Protein AF-A0A8T0CF65-F1 (afdb_monomer_lite)

Secondary structure (DSSP, 8-state):
-EEEEE-TTT--EEEEE---SSHHHHHHHHHHHHHHHHHHHTSTT-SS-GGG----GGGS--TTPPPPP-S----S-HHHHHHHHHHHHHTTT---EEEE---TTS----EEEE-TTPPPSS--TT-THHHHHHHHTTS-SS---TTTS-------

InterPro domains:
  IPR003776 YcaO-like domain [PF02624] (1-119)
  IPR003776 YcaO-like domain [PS51664] (1-156)

Organism: NCBI:txid43658

Foldseek 3Di:
DKDWDADPPPRFIFMAFADDLDPVRRVVRGVVRSVVCVVLQPDDPRVDNRRVDDDDPVSDDDPPDDDDDHPGHDPVDPVVSVVVVQVVCVVVVKHKDKDFPDDVVDPDTDIDIDIPLDDDQFPPVPRCCQFVVCCVVVVDVHGDDPVGPDPDGDDD

pLDDT: mean 92.94, std 5.72, range [71.81, 98.56]

Radius of gyration: 18.16 Å; chains: 1; bounding box: 42×36×49 Å

Sequence (156 aa):
MAAIGRNKATQGYVFGFGCHLKPEMAAQRALTELCQLIPIRDQNGAPFDFDAITDASFLQPEANAPRASYQLTQSGDLKGDILAIVEQLNNLDMETLALDYSRSPIPLSTAKVFVPGLCHIWPQLGNPRLYETPVKLGWLDKALTEKTINQQGLYI

Structure (mmCIF, N/CA/C/O backbone):
data_AF-A0A8T0CF65-F1
#
_entry.id   AF-A0A8T0CF65-F1
#
loop_
_atom_site.group_PDB
_atom_site.id
_atom_site.type_symbol
_atom_site.label_atom_id
_atom_site.label_alt_id
_atom_site.label_comp_id
_atom_site.label_asym_id
_atom_site.label_entity_id
_atom_site.label_seq_id
_atom_site.pdbx_PDB_ins_code
_atom_site.Cartn_x
_atom_site.Cartn_y
_atom_site.Cartn_z
_atom_site.occupancy
_atom_site.B_iso_or_equiv
_atom_site.auth_seq_id
_atom_site.auth_comp_id
_atom_site.auth_asym_id
_atom_site.auth_atom_id
_atom_site.pdbx_PDB_model_num
ATOM 1 N N . MET A 1 1 ? -2.401 3.703 -4.351 1.00 94.00 1 MET A N 1
ATOM 2 C CA . MET A 1 1 ? -2.030 4.405 -5.596 1.00 94.00 1 MET A CA 1
ATOM 3 C C . MET A 1 1 ? -0.530 4.328 -5.773 1.00 94.00 1 MET A C 1
ATOM 5 O O . MET A 1 1 ? 0.174 4.260 -4.771 1.00 94.00 1 MET A O 1
ATOM 9 N N . ALA A 1 2 ? -0.075 4.323 -7.020 1.00 95.25 2 ALA A N 1
ATOM 10 C CA . ALA A 1 2 ? 1.333 4.361 -7.382 1.00 95.25 2 ALA A CA 1
ATOM 11 C C . ALA A 1 2 ? 1.551 5.478 -8.410 1.00 95.25 2 ALA A C 1
ATOM 13 O O . ALA A 1 2 ? 0.688 5.712 -9.257 1.00 95.25 2 ALA A O 1
ATOM 14 N N . ALA A 1 3 ? 2.682 6.163 -8.316 1.00 96.38 3 ALA A N 1
ATOM 15 C CA . ALA A 1 3 ? 3.193 7.072 -9.327 1.00 96.38 3 ALA A CA 1
ATOM 16 C C . ALA A 1 3 ? 4.431 6.420 -9.939 1.00 96.38 3 ALA A C 1
ATOM 18 O O . ALA A 1 3 ? 5.290 5.955 -9.193 1.00 96.38 3 ALA A O 1
ATOM 19 N N . ILE A 1 4 ? 4.519 6.386 -11.269 1.00 95.31 4 ILE A N 1
ATOM 20 C CA . ILE A 1 4 ? 5.639 5.792 -12.004 1.00 95.31 4 ILE A CA 1
ATOM 21 C C . ILE A 1 4 ? 6.285 6.877 -12.865 1.00 95.31 4 ILE A C 1
ATOM 23 O O . ILE A 1 4 ? 5.606 7.586 -13.608 1.00 95.31 4 ILE A O 1
ATOM 27 N N . GLY A 1 5 ? 7.600 7.010 -12.755 1.00 94.19 5 GLY A N 1
ATOM 28 C CA . GLY A 1 5 ? 8.431 7.921 -13.522 1.00 94.19 5 GLY A CA 1
ATOM 29 C C . GLY A 1 5 ? 9.535 7.150 -14.231 1.00 94.19 5 GLY A C 1
ATOM 30 O O . GLY A 1 5 ? 10.099 6.202 -13.690 1.00 94.19 5 GLY A O 1
ATOM 31 N N . ARG A 1 6 ? 9.854 7.574 -15.453 1.00 93.56 6 ARG A N 1
ATOM 32 C CA . ARG A 1 6 ? 10.950 7.018 -16.246 1.00 93.56 6 ARG A CA 1
ATOM 33 C C . ARG A 1 6 ? 11.809 8.154 -16.774 1.00 93.56 6 ARG A C 1
ATOM 35 O O . ARG A 1 6 ? 11.299 9.086 -17.401 1.00 93.56 6 ARG A O 1
ATOM 42 N N . ASN A 1 7 ? 13.106 8.105 -16.499 1.00 91.69 7 ASN A N 1
ATOM 43 C CA . ASN A 1 7 ? 14.038 9.118 -16.975 1.00 91.69 7 ASN A CA 1
ATOM 44 C C . ASN A 1 7 ? 14.159 9.037 -18.507 1.00 91.69 7 ASN A C 1
ATOM 46 O O . ASN A 1 7 ? 14.386 7.967 -19.062 1.00 91.69 7 ASN A O 1
ATOM 50 N N . LYS A 1 8 ? 14.037 10.169 -19.207 1.00 92.50 8 LYS A N 1
ATOM 51 C CA . LYS A 1 8 ? 14.055 10.196 -20.681 1.00 92.50 8 LYS A CA 1
ATOM 52 C C . LYS A 1 8 ? 15.414 9.835 -21.293 1.00 92.50 8 LYS A C 1
ATOM 54 O O . LYS A 1 8 ? 15.446 9.356 -22.420 1.00 92.50 8 LYS A O 1
ATOM 59 N N . ALA A 1 9 ? 16.514 10.079 -20.582 1.00 91.81 9 ALA A N 1
ATOM 60 C CA . ALA A 1 9 ? 17.867 9.822 -21.066 1.00 91.81 9 ALA A CA 1
ATOM 61 C C . ALA A 1 9 ? 18.374 8.448 -20.615 1.00 91.81 9 ALA A C 1
ATOM 63 O O . ALA A 1 9 ? 18.766 7.640 -21.449 1.00 91.81 9 ALA A O 1
ATOM 64 N N . THR A 1 10 ? 18.327 8.166 -19.310 1.00 90.00 10 THR A N 1
ATOM 65 C CA . THR A 1 10 ? 18.868 6.912 -18.756 1.00 90.00 10 THR A CA 1
ATOM 66 C C . THR A 1 10 ? 17.894 5.744 -18.846 1.00 90.00 10 THR A C 1
ATOM 68 O O . THR A 1 10 ? 18.305 4.607 -18.661 1.00 90.00 10 THR A O 1
ATOM 71 N N . GLN A 1 11 ? 16.607 6.007 -19.107 1.00 91.88 11 GLN A N 1
ATOM 72 C CA . GLN A 1 11 ? 15.518 5.022 -19.073 1.00 91.88 11 GLN A CA 1
ATOM 73 C C . GLN A 1 11 ? 15.265 4.386 -17.697 1.00 91.88 11 GLN A C 1
ATOM 75 O O . GLN A 1 11 ? 14.370 3.550 -17.597 1.00 91.88 11 GLN A O 1
ATOM 80 N N . GLY A 1 12 ? 15.985 4.818 -16.655 1.00 90.88 12 GLY A N 1
ATOM 81 C CA . GLY A 1 12 ? 15.838 4.331 -15.287 1.00 90.88 12 GLY A CA 1
ATOM 82 C C . GLY A 1 12 ? 14.484 4.690 -14.679 1.00 90.88 12 GLY A C 1
ATOM 83 O O . GLY A 1 12 ? 13.909 5.750 -14.970 1.00 90.88 12 GLY A O 1
ATOM 84 N N . TYR A 1 13 ? 13.986 3.790 -13.835 1.00 92.38 13 TYR A N 1
ATOM 85 C CA . TYR A 1 13 ? 12.696 3.914 -13.171 1.00 92.38 13 TYR A CA 1
ATOM 86 C C . TYR A 1 13 ? 12.808 4.619 -11.816 1.00 92.38 13 TYR A C 1
ATOM 88 O O . TYR A 1 13 ? 13.796 4.506 -11.096 1.00 92.38 13 TYR A O 1
ATOM 96 N N . VAL A 1 14 ? 11.752 5.343 -11.461 1.00 92.88 14 VAL A N 1
ATOM 97 C CA . VAL A 1 14 ? 11.504 5.868 -10.117 1.00 92.88 14 VAL A CA 1
ATOM 98 C C . VAL A 1 14 ? 10.009 5.794 -9.860 1.00 92.88 14 VAL A C 1
ATOM 100 O O . VAL A 1 14 ? 9.205 5.981 -10.772 1.00 92.88 14 VAL A O 1
ATOM 103 N N . PHE A 1 15 ? 9.606 5.492 -8.638 1.00 93.12 15 PHE A N 1
ATOM 104 C CA . PHE A 1 15 ? 8.196 5.344 -8.320 1.00 93.12 15 PHE A CA 1
ATOM 105 C C . PHE A 1 15 ? 7.941 5.630 -6.853 1.00 93.12 15 PHE A C 1
ATOM 107 O O . PHE A 1 15 ? 8.845 5.542 -6.032 1.00 93.12 15 PHE A O 1
ATOM 114 N N . GLY A 1 16 ? 6.705 6.002 -6.550 1.00 95.19 16 GLY A N 1
ATOM 115 C CA . GLY A 1 16 ? 6.242 6.286 -5.200 1.00 95.19 16 GLY A CA 1
ATOM 116 C C . GLY A 1 16 ? 4.828 5.766 -4.999 1.00 95.19 16 GLY A C 1
ATOM 117 O O . GLY A 1 16 ? 4.083 5.537 -5.956 1.00 95.19 16 GLY A O 1
ATOM 118 N N . PHE A 1 17 ? 4.448 5.576 -3.748 1.00 96.94 17 PHE A N 1
ATOM 119 C CA . PHE A 1 17 ? 3.219 4.943 -3.317 1.00 96.94 17 PHE A CA 1
ATOM 120 C C . PHE A 1 17 ? 2.429 5.850 -2.371 1.00 96.94 17 PHE A C 1
ATOM 122 O O . PHE A 1 17 ? 2.918 6.722 -1.660 1.00 96.94 17 PHE A O 1
ATOM 129 N N . GLY A 1 18 ? 1.115 5.681 -2.386 1.00 97.38 18 GLY A N 1
ATOM 130 C CA . GLY A 1 18 ? 0.239 6.512 -1.579 1.00 97.38 18 GLY A CA 1
ATOM 131 C C . GLY A 1 18 ? -1.091 5.838 -1.335 1.00 97.38 18 GLY A C 1
ATOM 132 O O . GLY A 1 18 ? -1.719 5.305 -2.251 1.00 97.38 18 GLY A O 1
ATOM 133 N N . CYS A 1 19 ? -1.535 5.871 -0.085 1.00 96.50 19 CYS A N 1
ATOM 134 C CA . CYS A 1 19 ? -2.835 5.369 0.328 1.00 96.50 19 CYS A CA 1
ATOM 135 C C . CYS A 1 19 ? -3.527 6.417 1.202 1.00 96.50 19 CYS A C 1
ATOM 137 O O . CYS A 1 19 ? -2.898 7.024 2.074 1.00 96.50 19 CYS A O 1
ATOM 139 N N . HIS A 1 20 ? -4.800 6.679 0.923 1.00 96.94 20 HIS A N 1
ATOM 140 C CA . HIS A 1 20 ? -5.652 7.599 1.670 1.00 96.94 20 HIS A CA 1
ATOM 141 C C . HIS A 1 20 ? -7.121 7.348 1.291 1.00 96.94 20 HIS A C 1
ATOM 143 O O . HIS A 1 20 ? -7.387 6.932 0.164 1.00 96.94 20 HIS A O 1
ATOM 149 N N . LEU A 1 21 ? -8.068 7.657 2.186 1.00 96.56 21 LEU A N 1
ATOM 150 C CA . LEU A 1 21 ? -9.513 7.571 1.901 1.00 96.56 21 LEU A CA 1
ATOM 151 C C . LEU A 1 21 ? -9.986 8.577 0.833 1.00 96.56 21 LEU A C 1
ATOM 153 O O . LEU A 1 21 ? -11.023 8.386 0.208 1.00 96.56 21 LEU A O 1
ATOM 157 N N . LYS A 1 22 ? -9.224 9.659 0.630 1.00 95.44 22 LYS A N 1
ATOM 158 C CA . LYS A 1 22 ? -9.394 10.609 -0.484 1.00 95.44 22 LYS A CA 1
ATOM 159 C C . LYS A 1 22 ? -8.444 10.248 -1.629 1.00 95.44 22 LYS A C 1
ATOM 161 O O . LYS A 1 22 ? -7.229 10.359 -1.419 1.00 95.44 22 LYS A O 1
ATOM 166 N N . PRO A 1 23 ? -8.951 9.863 -2.812 1.00 94.31 23 PRO A N 1
ATOM 167 C CA . PRO A 1 23 ? -8.126 9.465 -3.951 1.00 94.31 23 PRO A CA 1
ATOM 168 C C . PRO A 1 23 ? -7.090 10.520 -4.358 1.00 94.31 23 PRO A C 1
ATOM 170 O O . PRO A 1 23 ? -5.939 10.186 -4.618 1.00 94.31 23 PRO A O 1
ATOM 173 N N . GLU A 1 24 ? -7.456 11.799 -4.338 1.00 95.44 24 GLU A N 1
ATOM 174 C CA . GLU A 1 24 ? -6.582 12.915 -4.709 1.00 95.44 24 GLU A CA 1
ATOM 175 C C . GLU A 1 24 ? -5.384 13.020 -3.760 1.00 95.44 24 GLU A C 1
ATOM 177 O O . GLU A 1 24 ? -4.248 13.197 -4.197 1.00 95.44 24 GLU A O 1
ATOM 182 N N . MET A 1 25 ? -5.613 12.828 -2.456 1.00 96.88 25 MET A N 1
ATOM 183 C CA . MET A 1 25 ? -4.535 12.817 -1.465 1.00 96.88 25 MET A CA 1
ATOM 184 C C . MET A 1 25 ? -3.659 11.570 -1.605 1.00 96.88 25 MET A C 1
ATOM 186 O O . MET A 1 25 ? -2.444 11.660 -1.452 1.00 96.88 25 MET A O 1
ATOM 190 N N . ALA A 1 26 ? -4.240 10.409 -1.925 1.00 97.12 26 ALA A N 1
ATOM 191 C CA . ALA A 1 26 ? -3.464 9.201 -2.202 1.00 97.12 26 ALA A CA 1
ATOM 192 C C . ALA A 1 26 ? -2.543 9.393 -3.423 1.00 97.12 26 ALA A C 1
ATOM 194 O O . ALA A 1 26 ? -1.375 9.011 -3.364 1.00 97.12 26 ALA A O 1
ATOM 195 N N . ALA A 1 27 ? -3.038 10.034 -4.488 1.00 96.94 27 ALA A N 1
ATOM 196 C CA . ALA A 1 27 ? -2.259 10.364 -5.682 1.00 96.94 27 ALA A CA 1
ATOM 197 C C . ALA A 1 27 ? -1.150 11.372 -5.367 1.00 96.94 27 ALA A C 1
ATOM 199 O O . ALA A 1 27 ? 0.005 11.156 -5.731 1.00 96.94 27 ALA A O 1
ATOM 200 N N . GLN A 1 28 ? -1.484 12.443 -4.641 1.00 98.44 28 GLN A N 1
ATOM 201 C CA . GLN A 1 28 ? -0.518 13.456 -4.226 1.00 98.44 28 GLN A CA 1
ATOM 202 C C . GLN A 1 28 ? 0.606 12.841 -3.386 1.00 98.44 28 GLN A C 1
ATOM 204 O O . GLN A 1 28 ? 1.770 13.153 -3.624 1.00 98.44 28 GLN A O 1
ATOM 209 N N . ARG A 1 29 ? 0.294 11.940 -2.443 1.00 98.44 29 ARG A N 1
ATOM 210 C CA . ARG A 1 29 ? 1.307 11.237 -1.637 1.00 98.44 29 ARG A CA 1
ATOM 211 C C . ARG A 1 29 ? 2.235 10.389 -2.505 1.00 98.44 29 ARG A C 1
ATOM 213 O O . ARG A 1 29 ? 3.443 10.528 -2.369 1.00 98.44 29 ARG A O 1
ATOM 220 N N . ALA A 1 30 ? 1.680 9.608 -3.433 1.00 98.19 30 ALA A N 1
ATOM 221 C CA . ALA A 1 30 ? 2.467 8.781 -4.348 1.00 98.19 30 ALA A CA 1
ATOM 222 C C . ALA A 1 30 ? 3.413 9.619 -5.224 1.00 98.19 30 ALA A C 1
ATOM 224 O O . ALA A 1 30 ? 4.589 9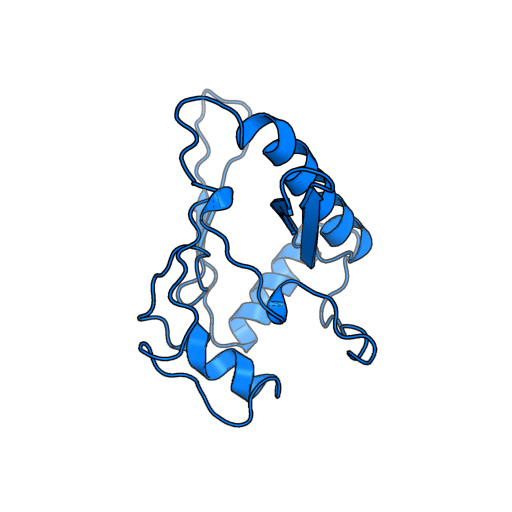.293 -5.360 1.00 98.19 30 ALA A O 1
ATOM 225 N N . LEU A 1 31 ? 2.921 10.735 -5.776 1.00 98.19 31 LEU A N 1
ATOM 226 C CA . LEU A 1 31 ? 3.749 11.666 -6.544 1.00 98.19 31 LEU A CA 1
ATOM 227 C C . LEU A 1 31 ? 4.823 12.331 -5.674 1.00 98.19 31 LEU A C 1
ATOM 229 O O . LEU A 1 31 ? 5.956 12.500 -6.115 1.00 98.19 31 LEU A O 1
ATOM 233 N N . THR A 1 32 ? 4.478 12.702 -4.441 1.00 97.94 32 THR A N 1
ATOM 234 C CA . THR A 1 32 ? 5.428 13.322 -3.508 1.00 97.94 32 THR A CA 1
ATOM 235 C C . THR A 1 32 ? 6.561 12.360 -3.161 1.00 97.94 32 THR A C 1
ATOM 237 O O . THR A 1 32 ? 7.720 12.762 -3.224 1.00 97.94 32 THR A O 1
ATOM 240 N N . GLU A 1 33 ? 6.246 11.098 -2.858 1.00 96.56 33 GLU A N 1
ATOM 241 C CA . GLU A 1 33 ? 7.250 10.066 -2.580 1.00 96.56 33 GLU A CA 1
ATOM 242 C C . GLU A 1 33 ? 8.152 9.821 -3.797 1.00 96.56 33 GLU A C 1
ATOM 244 O O . GLU A 1 33 ? 9.373 9.835 -3.662 1.00 96.56 33 GLU A O 1
ATOM 249 N N . LEU A 1 34 ? 7.581 9.720 -5.005 1.00 95.50 34 LEU A N 1
ATOM 250 C CA . LEU A 1 34 ? 8.364 9.619 -6.241 1.00 95.50 34 LEU A CA 1
ATOM 251 C C . LEU A 1 34 ? 9.367 10.775 -6.348 1.00 95.50 34 LEU A C 1
ATOM 253 O O . LEU A 1 34 ? 10.555 10.543 -6.562 1.00 95.50 34 LEU A O 1
ATOM 257 N N . CYS A 1 35 ? 8.910 12.018 -6.170 1.00 95.06 35 CYS A N 1
ATOM 258 C CA . CYS A 1 35 ? 9.770 13.200 -6.237 1.00 95.06 35 CYS A CA 1
ATOM 259 C C . CYS A 1 35 ? 10.867 13.203 -5.162 1.00 95.06 35 CYS A C 1
ATOM 261 O O . CYS A 1 35 ? 11.976 13.659 -5.436 1.00 95.06 35 CYS A O 1
ATOM 263 N N . GLN A 1 36 ? 10.582 12.692 -3.960 1.00 92.81 36 GLN A N 1
ATOM 264 C CA . GLN A 1 36 ? 11.569 12.548 -2.883 1.00 92.81 36 GLN A CA 1
ATOM 265 C C . GLN A 1 36 ? 12.638 11.499 -3.210 1.00 92.81 36 GLN A C 1
ATOM 267 O O . GLN A 1 36 ? 13.787 11.663 -2.806 1.00 92.81 36 GLN A O 1
ATOM 272 N N . LEU A 1 37 ? 12.290 10.463 -3.978 1.00 91.62 37 LEU A N 1
ATOM 273 C CA . LEU A 1 37 ? 13.214 9.400 -4.375 1.00 91.62 37 LEU A CA 1
ATOM 274 C C . LEU A 1 37 ? 14.103 9.771 -5.571 1.00 91.62 37 LEU A C 1
ATOM 276 O O . LEU A 1 37 ? 15.191 9.213 -5.700 1.00 91.62 37 LEU A O 1
ATOM 280 N N . ILE A 1 38 ? 13.711 10.750 -6.401 1.00 90.06 38 ILE A N 1
ATOM 281 C CA . ILE A 1 38 ? 14.540 11.250 -7.519 1.00 90.06 38 ILE A CA 1
ATOM 282 C C . ILE A 1 38 ? 15.965 11.629 -7.077 1.00 90.06 38 ILE A C 1
ATOM 284 O O . ILE A 1 38 ? 16.902 11.170 -7.716 1.00 90.06 38 ILE A O 1
ATOM 288 N N . PRO A 1 39 ? 16.189 12.445 -6.031 1.00 87.38 39 PRO A N 1
ATOM 289 C CA . PRO A 1 39 ? 17.546 12.755 -5.588 1.00 87.38 39 PRO A CA 1
ATOM 290 C C . PRO A 1 39 ? 18.198 11.635 -4.768 1.00 87.38 39 PRO A C 1
ATOM 292 O O . PRO A 1 39 ? 19.404 11.696 -4.563 1.00 87.38 39 PRO A O 1
ATOM 295 N N . ILE A 1 40 ? 17.440 10.659 -4.250 1.00 84.69 40 ILE A N 1
ATOM 296 C CA . ILE A 1 40 ? 17.965 9.561 -3.415 1.00 84.69 40 ILE A CA 1
ATOM 297 C C . ILE A 1 40 ? 18.544 8.442 -4.282 1.00 84.69 40 ILE A C 1
ATOM 299 O O . ILE A 1 40 ? 19.576 7.882 -3.923 1.00 84.69 40 ILE A O 1
ATOM 303 N N . ARG A 1 41 ? 17.929 8.144 -5.436 1.00 82.69 41 ARG A N 1
ATOM 304 C CA . ARG A 1 41 ? 18.368 7.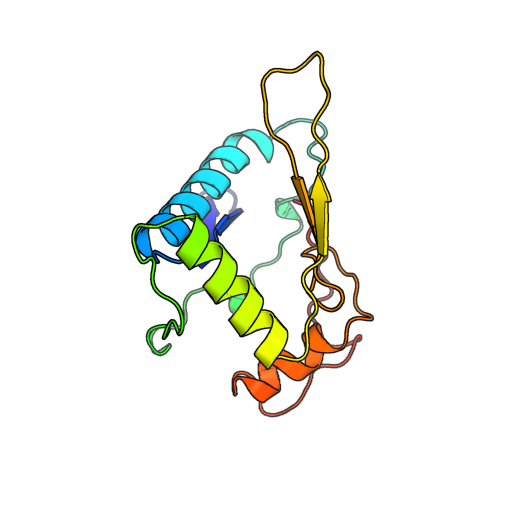046 -6.319 1.00 82.69 41 ARG A CA 1
ATOM 305 C C . ARG A 1 41 ? 19.823 7.173 -6.777 1.00 82.69 41 ARG A C 1
ATOM 307 O O . ARG A 1 41 ? 20.490 6.163 -6.936 1.00 82.69 41 ARG A O 1
ATOM 314 N N . ASP A 1 42 ? 20.307 8.402 -6.963 1.00 78.75 42 ASP A N 1
ATOM 315 C CA . ASP A 1 42 ? 21.656 8.682 -7.470 1.00 78.75 42 ASP A CA 1
ATOM 316 C C . ASP A 1 42 ? 22.679 8.919 -6.329 1.00 78.75 42 ASP A C 1
ATOM 318 O O . ASP A 1 42 ? 23.819 9.310 -6.582 1.00 78.75 42 ASP A O 1
ATOM 322 N N . GLN A 1 43 ? 22.296 8.714 -5.059 1.00 79.19 43 GLN A N 1
ATOM 323 C CA . GLN A 1 43 ? 23.206 8.859 -3.916 1.00 79.19 43 GLN A CA 1
ATOM 324 C C . GLN A 1 43 ? 24.056 7.604 -3.702 1.00 79.19 43 GLN A C 1
ATOM 326 O O . GLN A 1 43 ? 23.564 6.476 -3.706 1.00 79.19 43 GLN A O 1
ATOM 331 N N . ASN A 1 44 ? 25.346 7.808 -3.424 1.00 72.94 44 ASN A N 1
ATOM 332 C CA . ASN A 1 44 ? 26.247 6.728 -3.030 1.00 72.94 44 ASN A CA 1
ATOM 333 C C . ASN A 1 44 ? 25.729 6.038 -1.759 1.00 72.94 44 ASN A C 1
ATOM 335 O O . ASN A 1 44 ? 25.606 6.675 -0.713 1.00 72.94 44 ASN A O 1
ATOM 339 N N . GLY A 1 45 ? 25.473 4.732 -1.848 1.00 71.81 45 GLY A N 1
ATOM 340 C CA . GLY A 1 45 ? 24.943 3.940 -0.736 1.00 71.81 45 GLY A CA 1
ATOM 341 C C . GLY A 1 45 ? 23.418 3.929 -0.635 1.00 71.81 45 GLY A C 1
ATOM 342 O O . GLY A 1 45 ? 22.902 3.594 0.431 1.00 71.81 45 GLY A O 1
ATOM 343 N N . ALA A 1 46 ? 22.698 4.280 -1.709 1.00 74.12 46 ALA A N 1
ATOM 344 C CA . ALA A 1 46 ? 21.257 4.067 -1.781 1.00 74.12 46 ALA A CA 1
ATOM 345 C C . ALA A 1 46 ? 20.915 2.609 -1.391 1.00 74.12 46 ALA A C 1
ATOM 347 O O . ALA A 1 46 ? 21.541 1.675 -1.900 1.00 74.12 46 ALA A O 1
ATOM 348 N N . PRO A 1 47 ? 19.942 2.391 -0.486 1.00 72.00 47 PRO A N 1
ATOM 349 C CA . PRO A 1 47 ? 19.608 1.055 0.013 1.00 72.00 47 PRO A CA 1
ATOM 350 C C . PRO A 1 47 ? 18.963 0.160 -1.055 1.00 72.00 47 PRO A C 1
ATOM 352 O O . PRO A 1 47 ? 18.889 -1.055 -0.878 1.00 72.00 47 PRO A O 1
ATOM 355 N N . PHE A 1 48 ? 18.50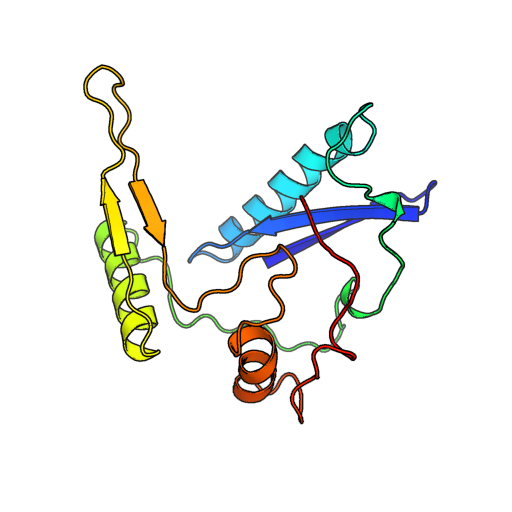8 0.757 -2.159 1.00 82.50 48 PHE A N 1
ATOM 356 C CA . PHE A 1 48 ? 17.820 0.093 -3.251 1.00 82.50 48 PHE A CA 1
ATOM 357 C C . PHE A 1 48 ? 18.420 0.502 -4.600 1.00 82.50 48 PHE A C 1
ATOM 359 O O . PHE A 1 48 ? 18.574 1.692 -4.879 1.00 82.50 48 PHE A O 1
ATOM 366 N N . ASP A 1 49 ? 18.725 -0.490 -5.438 1.00 86.44 49 ASP A N 1
ATOM 367 C CA . ASP A 1 49 ? 19.171 -0.282 -6.814 1.00 86.44 49 ASP A CA 1
ATOM 368 C C . ASP A 1 49 ? 17.956 -0.103 -7.735 1.00 86.44 49 ASP A C 1
ATOM 370 O O . ASP A 1 49 ? 17.304 -1.065 -8.146 1.00 86.44 49 ASP A O 1
ATOM 374 N N . PHE A 1 50 ? 17.643 1.153 -8.047 1.00 86.50 50 PHE A N 1
ATOM 375 C CA . PHE A 1 50 ? 16.546 1.505 -8.948 1.00 86.50 50 PHE A CA 1
ATOM 376 C C . PHE A 1 50 ? 16.790 1.055 -10.392 1.00 86.50 50 PHE A C 1
ATOM 378 O O . PHE A 1 50 ? 15.824 0.814 -11.117 1.00 86.50 50 PHE A O 1
ATOM 385 N N . ASP A 1 51 ? 18.048 0.924 -10.811 1.00 88.31 51 ASP A N 1
ATOM 386 C CA . ASP A 1 51 ? 18.399 0.560 -12.182 1.00 88.31 51 ASP A CA 1
ATOM 387 C C . ASP A 1 51 ? 18.340 -0.967 -12.399 1.00 88.31 51 ASP A C 1
ATOM 389 O O . ASP A 1 51 ? 18.288 -1.427 -13.541 1.00 88.31 51 ASP A O 1
ATOM 393 N N . ALA A 1 52 ? 18.225 -1.758 -11.322 1.00 88.75 52 ALA A N 1
ATOM 394 C CA . ALA A 1 52 ? 17.884 -3.181 -11.390 1.00 88.75 52 ALA A CA 1
ATOM 395 C C . ALA A 1 52 ? 16.428 -3.437 -11.828 1.00 88.75 52 ALA A C 1
ATOM 397 O O . ALA A 1 52 ? 16.091 -4.548 -12.245 1.00 88.75 52 ALA A O 1
ATOM 398 N N . ILE A 1 53 ? 15.548 -2.429 -11.748 1.00 90.19 53 ILE A N 1
ATOM 399 C CA . ILE A 1 53 ? 14.164 -2.554 -12.210 1.00 90.19 53 ILE A CA 1
ATOM 400 C C . ILE A 1 53 ? 14.136 -2.632 -13.733 1.00 90.19 53 ILE A C 1
ATOM 402 O O . ILE A 1 53 ? 14.440 -1.675 -14.447 1.00 90.19 53 ILE A O 1
ATOM 406 N N . THR A 1 54 ? 13.701 -3.785 -14.228 1.00 89.12 54 THR A N 1
ATOM 407 C CA . THR A 1 54 ? 13.512 -4.019 -15.656 1.00 89.12 54 THR A CA 1
ATOM 408 C C . THR A 1 54 ? 12.134 -3.564 -16.115 1.00 89.12 54 THR A C 1
ATOM 410 O O . THR A 1 54 ? 11.159 -3.571 -15.361 1.00 89.12 54 THR A O 1
ATOM 413 N N . ASP A 1 55 ? 12.064 -3.140 -17.375 1.00 90.12 55 ASP A N 1
ATOM 414 C CA . ASP A 1 55 ? 10.809 -2.723 -17.986 1.00 90.12 55 ASP A CA 1
ATOM 415 C C . ASP A 1 55 ? 9.825 -3.898 -18.058 1.00 90.12 55 ASP A C 1
ATOM 417 O O . ASP A 1 55 ? 10.177 -4.996 -18.495 1.00 90.12 55 ASP A O 1
ATOM 421 N N . ALA A 1 56 ? 8.587 -3.662 -17.635 1.00 91.12 56 ALA A N 1
ATOM 422 C CA . ALA A 1 56 ? 7.538 -4.666 -17.585 1.00 91.12 56 ALA A CA 1
ATOM 423 C C . ALA A 1 56 ? 6.168 -4.013 -17.777 1.00 91.12 56 ALA A C 1
ATOM 425 O O . ALA A 1 56 ? 5.951 -2.858 -17.407 1.00 91.12 56 ALA A O 1
ATOM 426 N N . SER A 1 57 ? 5.212 -4.774 -18.314 1.00 91.88 57 SER A N 1
ATOM 427 C CA . SER A 1 57 ? 3.874 -4.262 -18.637 1.00 91.88 57 SER A CA 1
ATOM 428 C C . SER A 1 57 ? 3.140 -3.677 -17.428 1.00 91.88 57 SER A C 1
ATOM 430 O O . SER A 1 57 ? 2.431 -2.688 -17.579 1.00 91.88 57 SER A O 1
ATOM 432 N N . PHE A 1 58 ? 3.356 -4.220 -16.224 1.00 91.12 58 PHE A N 1
ATOM 433 C CA . PHE A 1 58 ? 2.727 -3.736 -14.989 1.00 91.12 58 PHE A CA 1
ATOM 434 C C . PHE A 1 58 ? 3.201 -2.341 -14.537 1.00 91.12 58 PHE A C 1
ATOM 436 O O . PHE A 1 58 ? 2.593 -1.759 -13.640 1.00 91.12 58 PHE A O 1
ATOM 443 N N . LEU A 1 59 ? 4.279 -1.800 -15.118 1.00 93.06 59 LEU A N 1
ATOM 444 C CA . LEU A 1 59 ? 4.755 -0.435 -14.851 1.00 93.06 59 LEU A CA 1
ATOM 445 C C . LEU A 1 59 ? 4.029 0.617 -15.700 1.00 93.06 59 LEU A C 1
ATOM 447 O O . LEU A 1 59 ? 4.187 1.813 -15.458 1.00 93.06 59 LEU A O 1
ATOM 451 N N . GLN A 1 60 ? 3.254 0.186 -16.696 1.00 91.00 60 GLN A N 1
ATOM 452 C CA . GLN A 1 60 ? 2.518 1.062 -17.598 1.00 91.00 60 GLN A CA 1
ATOM 453 C C . GLN A 1 60 ? 1.017 1.003 -17.293 1.00 91.00 60 GLN A C 1
ATOM 455 O O . GLN A 1 60 ? 0.495 -0.060 -16.950 1.00 91.00 60 GLN A O 1
ATOM 460 N N . PRO A 1 61 ? 0.294 2.128 -17.416 1.00 88.88 61 PRO A N 1
ATOM 461 C CA . PRO A 1 61 ? -1.152 2.118 -17.271 1.00 88.88 61 PRO A CA 1
ATOM 462 C C . PRO A 1 61 ? -1.799 1.350 -18.428 1.00 88.88 61 PRO A C 1
ATOM 464 O O . PRO A 1 61 ? -1.447 1.534 -19.593 1.00 88.88 61 PRO A O 1
ATOM 467 N N . GLU A 1 62 ? -2.801 0.535 -18.117 1.00 89.38 62 GLU A N 1
ATOM 468 C CA . GLU A 1 62 ? -3.642 -0.089 -19.133 1.00 89.38 62 GLU A CA 1
ATOM 469 C C . GLU A 1 62 ? -4.736 0.894 -19.580 1.00 89.38 62 GLU A C 1
ATOM 471 O O . GLU A 1 62 ? -5.536 1.367 -18.773 1.00 89.38 62 GLU A O 1
ATOM 476 N N . ALA A 1 63 ? -4.772 1.215 -20.879 1.00 85.94 63 ALA A N 1
ATOM 477 C CA . ALA A 1 63 ? -5.616 2.284 -21.428 1.00 85.94 63 ALA A CA 1
ATOM 478 C C . ALA A 1 63 ? -7.124 2.079 -21.193 1.00 85.94 63 ALA A C 1
ATOM 480 O O . ALA A 1 63 ? -7.865 3.052 -21.080 1.00 85.94 63 ALA A O 1
ATOM 481 N N . ASN A 1 64 ? -7.561 0.821 -21.103 1.00 86.31 64 ASN A N 1
ATOM 482 C CA . ASN A 1 64 ? -8.963 0.445 -20.921 1.00 86.31 64 ASN A CA 1
ATOM 483 C C . ASN A 1 64 ? -9.258 -0.076 -19.506 1.00 86.31 64 ASN A C 1
ATOM 485 O O . ASN A 1 64 ? -10.305 -0.688 -19.291 1.00 86.31 64 ASN A O 1
ATOM 489 N N . ALA A 1 65 ? -8.354 0.144 -18.542 1.00 85.06 65 ALA A N 1
ATOM 490 C CA . ALA A 1 65 ? -8.592 -0.275 -17.169 1.00 85.06 65 ALA A CA 1
ATOM 491 C C . ALA A 1 65 ? -9.833 0.434 -16.594 1.00 85.06 65 ALA A C 1
ATOM 493 O O . ALA A 1 65 ? -9.996 1.649 -16.770 1.00 85.06 65 ALA A O 1
ATOM 494 N N . PRO A 1 66 ? -10.713 -0.289 -15.879 1.00 84.81 66 PRO A N 1
ATOM 495 C CA . PRO A 1 66 ? -11.860 0.327 -15.235 1.00 84.81 66 PRO A CA 1
ATOM 496 C C . PRO A 1 66 ? -11.398 1.330 -14.176 1.00 84.81 66 PRO A C 1
ATOM 498 O O . PRO A 1 66 ? -10.382 1.145 -13.499 1.00 84.81 66 PRO A O 1
ATOM 501 N N . ARG A 1 67 ? -12.179 2.398 -13.988 1.00 83.31 67 ARG A N 1
ATOM 502 C CA . ARG A 1 67 ? -11.928 3.341 -12.896 1.00 83.31 67 ARG A CA 1
ATOM 503 C C . ARG A 1 67 ? -12.037 2.605 -11.561 1.00 83.31 67 ARG A C 1
ATOM 505 O O . ARG A 1 67 ? -12.987 1.857 -11.337 1.00 83.31 67 ARG A O 1
ATOM 512 N N . ALA A 1 68 ? -11.084 2.855 -10.666 1.00 83.50 68 ALA A N 1
ATOM 513 C CA . ALA A 1 68 ? -11.111 2.283 -9.328 1.00 83.50 68 ALA A CA 1
ATOM 514 C C . ALA A 1 68 ? -12.392 2.690 -8.579 1.00 83.50 68 ALA A C 1
ATOM 516 O O . ALA A 1 68 ? -12.786 3.860 -8.589 1.00 83.50 68 ALA A O 1
ATOM 517 N N . SER A 1 69 ? -13.011 1.712 -7.920 1.00 85.88 69 SER A N 1
ATOM 518 C CA . SER A 1 69 ? -14.111 1.916 -6.979 1.00 85.88 69 SER A CA 1
ATOM 519 C C . SER A 1 69 ? -13.566 1.858 -5.554 1.00 85.88 69 SER A C 1
ATOM 521 O O . SER A 1 69 ? -12.731 1.006 -5.243 1.00 85.88 69 SER A O 1
ATOM 523 N N . TYR A 1 70 ? -14.024 2.764 -4.694 1.00 89.12 70 TYR A N 1
ATOM 524 C CA . TYR A 1 70 ? -13.571 2.876 -3.310 1.00 89.12 70 TYR A CA 1
ATOM 525 C C . TYR A 1 70 ? -14.753 2.634 -2.373 1.00 89.12 70 TYR A C 1
ATOM 527 O O . TYR A 1 70 ? -15.773 3.306 -2.483 1.00 89.12 70 TYR A O 1
ATOM 535 N N . GLN A 1 71 ? -14.616 1.670 -1.460 1.00 87.94 71 GLN A N 1
ATOM 536 C CA . GLN A 1 71 ? -15.679 1.325 -0.506 1.00 87.94 71 GLN A CA 1
ATOM 537 C C . GLN A 1 71 ? -15.789 2.323 0.649 1.00 87.94 71 GLN A C 1
ATOM 539 O O . GLN A 1 71 ? -16.873 2.528 1.184 1.00 87.94 71 GLN A O 1
ATOM 544 N N . LEU A 1 72 ? -14.670 2.943 1.025 1.00 93.94 72 LEU A N 1
ATOM 545 C CA . LEU A 1 72 ? -14.595 3.914 2.110 1.00 93.94 72 LEU A CA 1
ATOM 546 C C . LEU A 1 72 ? -14.289 5.302 1.550 1.00 93.94 72 LEU A C 1
ATOM 548 O O . LEU A 1 72 ? -13.439 5.456 0.671 1.00 93.94 72 LEU A O 1
ATOM 552 N N . THR A 1 73 ? -14.943 6.311 2.114 1.00 94.38 73 THR A N 1
ATOM 553 C CA . THR A 1 73 ? -14.723 7.726 1.806 1.00 94.38 73 THR A CA 1
ATOM 554 C C . THR A 1 73 ? -14.453 8.492 3.088 1.00 94.38 73 THR A C 1
ATOM 556 O O . THR A 1 73 ? -15.078 8.219 4.108 1.00 94.38 73 THR A O 1
ATOM 559 N N . GLN A 1 74 ? -13.555 9.475 3.032 1.00 95.50 74 GLN A N 1
ATOM 560 C CA . GLN A 1 74 ? -13.279 10.334 4.183 1.00 95.50 74 GLN A CA 1
ATOM 561 C C . GLN A 1 74 ? -14.544 11.088 4.619 1.00 95.50 74 GLN A C 1
ATOM 563 O O . GLN A 1 74 ? -15.152 11.795 3.815 1.00 95.50 74 GLN A O 1
ATOM 568 N N . SER A 1 75 ? -14.871 10.984 5.904 1.00 94.88 75 SER A N 1
ATOM 569 C CA . SER A 1 75 ? -16.019 11.631 6.547 1.00 94.88 75 SER A CA 1
ATOM 570 C C . SER A 1 75 ? -15.727 13.054 7.037 1.00 94.88 75 SER A C 1
ATOM 572 O O . SER A 1 75 ? -16.645 13.849 7.215 1.00 94.88 75 SER A O 1
ATOM 574 N N . GLY A 1 76 ? -14.449 13.389 7.248 1.00 95.00 76 GLY A N 1
ATOM 575 C CA . GLY A 1 76 ? -14.026 14.633 7.901 1.00 95.00 76 GLY A CA 1
ATOM 576 C C . GLY A 1 76 ? -13.867 14.508 9.420 1.00 95.00 76 GLY A C 1
ATOM 577 O O . GLY A 1 76 ? -13.317 15.419 10.035 1.00 95.00 76 GLY A O 1
ATOM 578 N N . ASP A 1 77 ? -14.261 13.375 10.009 1.00 97.50 77 ASP A N 1
ATOM 579 C CA . ASP A 1 77 ? -13.896 12.981 11.369 1.00 97.50 77 ASP A CA 1
ATOM 580 C C . ASP A 1 77 ? -12.806 11.904 11.320 1.00 97.50 77 ASP A C 1
ATOM 582 O O . ASP A 1 77 ? -13.033 10.780 10.873 1.00 97.50 77 ASP A O 1
ATOM 586 N N . LEU A 1 78 ? -11.612 12.238 11.814 1.00 96.50 78 LEU A N 1
ATOM 587 C CA . LEU A 1 78 ? -10.481 11.312 11.825 1.00 96.50 78 LEU A CA 1
ATOM 588 C C . LEU A 1 78 ? -10.781 10.050 12.644 1.00 96.50 78 LEU A C 1
ATOM 590 O O . LEU A 1 78 ? -10.352 8.961 12.265 1.00 96.50 78 LEU A O 1
ATOM 594 N N . LYS A 1 79 ? -11.510 10.176 13.760 1.00 97.75 79 LYS A N 1
ATOM 595 C CA . LYS A 1 79 ? -11.852 9.018 14.592 1.00 97.75 79 LYS A CA 1
ATOM 596 C C . LYS A 1 79 ? -12.818 8.099 13.846 1.00 97.75 79 LYS A C 1
ATOM 598 O O . LYS A 1 79 ? -12.571 6.896 13.794 1.00 97.75 79 LYS A O 1
ATOM 603 N N . GLY A 1 80 ? -13.876 8.659 13.261 1.00 98.25 80 GLY A N 1
ATOM 604 C CA . GLY A 1 80 ? -14.819 7.933 12.413 1.00 98.25 80 GLY A CA 1
ATOM 605 C C . GLY A 1 80 ? -14.134 7.226 11.242 1.00 98.25 80 GLY A C 1
ATOM 606 O O . GLY A 1 80 ? -14.358 6.037 11.038 1.00 98.25 80 GLY A O 1
ATOM 607 N N . ASP A 1 81 ? -13.230 7.913 10.540 1.00 98.12 81 ASP A N 1
ATOM 608 C CA . ASP A 1 81 ? -12.454 7.348 9.429 1.00 98.12 81 ASP A CA 1
ATOM 609 C C . ASP A 1 81 ? -11.601 6.142 9.869 1.00 98.12 81 ASP A C 1
ATOM 611 O O . ASP A 1 81 ? -11.569 5.118 9.184 1.00 98.12 81 ASP A O 1
ATOM 615 N N . ILE A 1 82 ? -10.927 6.233 11.023 1.00 97.88 82 ILE A N 1
ATOM 616 C CA . ILE A 1 82 ? -10.137 5.122 11.580 1.00 97.88 82 ILE A CA 1
ATOM 617 C C . ILE A 1 82 ? -11.043 3.942 11.938 1.00 97.88 82 ILE A C 1
ATOM 619 O O . ILE A 1 82 ? -10.732 2.808 11.579 1.00 97.88 82 ILE A O 1
ATOM 623 N N . LEU A 1 83 ? -12.161 4.193 12.624 1.00 98.12 83 LEU A N 1
ATOM 624 C CA . LEU A 1 83 ? -13.092 3.138 13.027 1.00 98.12 83 LEU A CA 1
ATOM 625 C C . LEU A 1 83 ? -13.714 2.434 11.816 1.00 98.12 83 LEU A C 1
ATOM 627 O O . LEU A 1 83 ? -13.807 1.212 11.827 1.00 98.12 83 LEU A O 1
ATOM 631 N N . ALA A 1 84 ? -14.039 3.168 10.750 1.00 98.12 84 ALA A N 1
ATOM 632 C CA . ALA A 1 84 ? -14.538 2.587 9.505 1.00 98.12 84 ALA A CA 1
ATOM 633 C C . ALA A 1 84 ? -13.497 1.679 8.823 1.00 98.12 84 ALA A C 1
ATOM 635 O O . ALA A 1 84 ? -13.841 0.623 8.297 1.00 98.12 84 ALA A O 1
ATOM 636 N N . ILE A 1 85 ? -12.208 2.048 8.856 1.00 97.69 85 ILE A N 1
ATOM 637 C CA . ILE A 1 85 ? -11.122 1.188 8.353 1.00 97.69 85 ILE A CA 1
ATOM 638 C C . ILE A 1 85 ? -10.991 -0.078 9.208 1.00 97.69 85 ILE A C 1
ATOM 640 O O . ILE A 1 85 ? -10.859 -1.169 8.657 1.00 97.69 85 ILE A O 1
ATOM 644 N N . VAL A 1 86 ? -11.034 0.053 10.538 1.00 98.31 86 VAL A N 1
ATOM 645 C CA . VAL A 1 86 ? -10.960 -1.089 11.465 1.00 98.31 86 VAL A CA 1
ATOM 646 C C . VAL A 1 86 ? -12.137 -2.039 11.253 1.00 98.31 86 VAL A C 1
ATOM 648 O O . VAL A 1 86 ? -11.932 -3.245 11.163 1.00 98.31 86 VAL A O 1
ATOM 651 N N . GLU A 1 87 ? -13.352 -1.511 11.115 1.00 98.19 87 GLU A N 1
ATOM 652 C CA . GLU A 1 87 ? -14.555 -2.298 10.833 1.00 98.19 87 GLU A CA 1
ATOM 653 C C . GLU A 1 87 ? -14.451 -3.017 9.483 1.00 98.19 87 GLU A C 1
ATOM 655 O O . GLU A 1 87 ? -14.728 -4.211 9.393 1.00 98.19 87 GLU A O 1
ATOM 660 N N . GLN A 1 88 ? -13.965 -2.332 8.445 1.00 97.12 88 GLN A N 1
ATOM 661 C CA . GLN A 1 88 ? -13.742 -2.940 7.136 1.00 97.12 88 GLN A CA 1
ATOM 662 C C . GLN A 1 88 ? -12.706 -4.072 7.179 1.00 97.12 88 GLN A C 1
ATOM 664 O O . GLN A 1 88 ? -12.888 -5.094 6.520 1.00 97.12 88 GLN A O 1
ATOM 669 N N . LEU A 1 89 ? -11.614 -3.905 7.932 1.00 97.38 89 LEU A N 1
ATOM 670 C CA . LEU A 1 89 ? -10.619 -4.962 8.130 1.00 97.38 89 LEU A CA 1
ATOM 671 C C . LEU A 1 89 ? -11.215 -6.139 8.910 1.00 97.38 89 LEU A C 1
ATOM 673 O O . LEU A 1 89 ? -11.024 -7.284 8.508 1.00 97.38 89 LEU A O 1
ATOM 677 N N . ASN A 1 90 ? -12.004 -5.864 9.950 1.00 97.81 90 ASN A N 1
ATOM 678 C CA . ASN A 1 90 ? -12.694 -6.887 10.729 1.00 97.81 90 ASN A CA 1
ATOM 679 C C . ASN A 1 90 ? -13.688 -7.695 9.876 1.00 97.81 90 ASN A C 1
ATOM 681 O O . ASN A 1 90 ? -13.724 -8.915 9.978 1.00 97.81 90 ASN A O 1
ATOM 685 N N . ASN A 1 91 ? -14.427 -7.046 8.970 1.00 96.88 91 ASN A N 1
ATOM 686 C CA . ASN A 1 91 ? -15.322 -7.714 8.011 1.00 96.88 91 ASN A CA 1
ATOM 687 C C . ASN A 1 91 ? -14.583 -8.599 6.990 1.00 96.88 91 ASN A C 1
ATOM 689 O O . ASN A 1 91 ? -15.208 -9.387 6.285 1.00 96.88 91 ASN A O 1
ATOM 693 N N . LEU A 1 92 ? -13.260 -8.450 6.886 1.00 95.31 92 LEU A N 1
ATOM 694 C CA . LEU A 1 92 ? -12.371 -9.289 6.084 1.00 95.31 92 LEU A CA 1
ATOM 695 C C . LEU A 1 92 ? -11.581 -10.286 6.950 1.00 95.31 92 LEU A C 1
ATOM 697 O O . LEU A 1 92 ? -10.549 -10.787 6.496 1.00 95.31 92 LEU A O 1
ATOM 701 N N . ASP A 1 93 ? -12.031 -10.528 8.185 1.00 96.56 93 ASP A N 1
ATOM 702 C CA . ASP A 1 93 ? -11.398 -11.399 9.180 1.00 96.56 93 ASP A CA 1
ATOM 703 C C . ASP A 1 93 ? -9.948 -10.993 9.516 1.00 96.56 93 ASP A C 1
ATOM 705 O O . ASP A 1 93 ? -9.090 -11.832 9.796 1.00 96.56 93 ASP A O 1
ATOM 709 N N . MET A 1 94 ? -9.649 -9.689 9.472 1.00 97.31 94 MET A N 1
ATOM 710 C CA . MET A 1 94 ? -8.336 -9.132 9.802 1.00 97.31 94 MET A CA 1
ATOM 711 C C . MET A 1 94 ? -8.408 -8.249 11.049 1.00 97.31 94 MET A C 1
ATOM 713 O O . MET A 1 94 ? -8.975 -7.156 11.039 1.00 97.31 94 MET A O 1
ATOM 717 N N . GLU A 1 95 ? -7.765 -8.702 12.122 1.00 98.06 95 GLU A N 1
ATOM 718 C CA . GLU A 1 95 ? -7.673 -7.951 13.371 1.00 98.06 95 GLU A CA 1
ATOM 719 C C . GLU A 1 95 ? -6.705 -6.767 13.239 1.00 98.06 95 GLU A C 1
ATOM 721 O O . GLU A 1 95 ? -5.580 -6.907 12.754 1.00 98.06 95 GLU A O 1
ATOM 726 N N . THR A 1 96 ? -7.128 -5.591 13.709 1.00 98.56 96 THR A N 1
ATOM 727 C CA . THR A 1 96 ? -6.262 -4.408 13.780 1.00 98.56 96 THR A CA 1
ATOM 728 C C . THR A 1 96 ? -5.719 -4.234 15.188 1.00 98.56 96 THR A C 1
ATOM 730 O O . THR A 1 96 ? -6.477 -4.014 16.129 1.00 98.56 96 THR A O 1
ATOM 733 N N . LEU A 1 97 ? -4.395 -4.258 15.320 1.00 98.31 97 LEU A N 1
ATOM 734 C CA . LEU A 1 97 ? -3.697 -4.073 16.585 1.00 98.31 97 LEU A CA 1
ATOM 735 C C . LEU A 1 97 ? -2.956 -2.735 16.569 1.00 98.31 97 LEU A C 1
ATOM 737 O O . LEU A 1 97 ? -2.276 -2.392 15.598 1.00 98.31 97 LEU A O 1
ATOM 741 N N . ALA A 1 98 ? -3.076 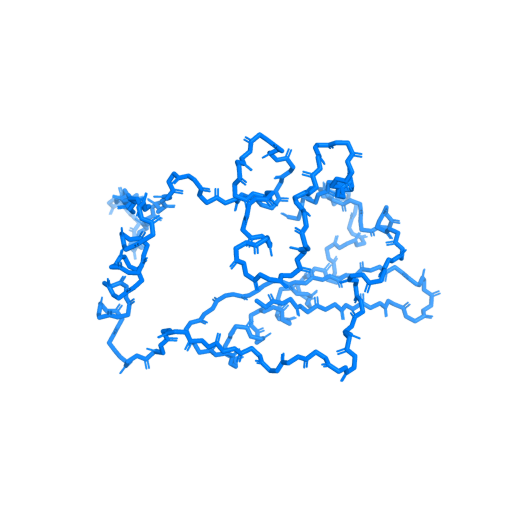-1.975 17.656 1.00 97.88 98 ALA A N 1
ATOM 742 C CA . ALA A 1 98 ? -2.409 -0.692 17.827 1.00 97.88 98 ALA A CA 1
ATOM 743 C C . ALA A 1 98 ? -1.687 -0.650 19.175 1.00 97.88 98 ALA A C 1
ATOM 745 O O . ALA A 1 98 ? -2.281 -0.883 20.225 1.00 97.88 98 ALA A O 1
ATOM 746 N N . LEU A 1 99 ? -0.397 -0.333 19.134 1.00 98.12 99 LEU A N 1
ATOM 747 C CA . LEU A 1 99 ? 0.424 -0.079 20.308 1.00 98.12 99 LEU A CA 1
ATOM 748 C C . LEU A 1 99 ? 0.645 1.426 20.435 1.00 98.12 99 LEU A C 1
ATOM 750 O O . LEU A 1 99 ? 1.172 2.040 19.503 1.00 98.12 99 LEU A O 1
ATOM 754 N N . ASP A 1 100 ? 0.301 1.996 21.590 1.00 97.56 100 ASP A N 1
ATOM 755 C CA . ASP A 1 100 ? 0.781 3.325 21.960 1.00 97.56 100 ASP A CA 1
ATOM 756 C C . ASP A 1 100 ? 2.301 3.258 22.129 1.00 97.56 100 ASP A C 1
ATOM 758 O O . ASP A 1 100 ? 2.834 2.544 22.979 1.00 97.56 100 ASP A O 1
ATOM 762 N N . TYR A 1 101 ? 2.994 3.962 21.244 1.00 96.25 101 TYR A N 1
ATOM 763 C CA . TYR A 1 101 ? 4.445 3.987 21.170 1.00 96.25 101 TYR A CA 1
ATOM 764 C C . TYR A 1 101 ? 5.007 5.331 21.648 1.00 96.25 101 TYR A C 1
ATOM 766 O O . TYR A 1 101 ? 6.170 5.643 21.367 1.00 96.25 101 TYR A O 1
ATOM 774 N N . SER A 1 102 ? 4.180 6.144 22.316 1.00 97.12 102 SER A N 1
ATOM 775 C CA . SER A 1 102 ? 4.519 7.483 22.797 1.00 97.12 102 SER A CA 1
ATOM 776 C C . SER A 1 102 ? 5.571 7.425 23.902 1.00 97.12 102 SER A C 1
ATOM 778 O O . SER A 1 102 ? 5.603 6.517 24.733 1.00 97.12 102 SER A O 1
ATOM 780 N N . ARG A 1 103 ? 6.458 8.424 23.933 1.00 96.44 103 ARG A N 1
ATOM 781 C CA . ARG A 1 103 ? 7.495 8.556 24.966 1.00 96.44 103 ARG A CA 1
ATOM 782 C C . ARG A 1 103 ? 7.275 9.854 25.721 1.00 96.44 103 ARG A C 1
ATOM 784 O O . ARG A 1 103 ? 7.360 10.912 25.118 1.00 96.44 103 ARG A O 1
ATOM 791 N N . SER A 1 104 ? 7.078 9.774 27.038 1.00 93.38 104 SER A N 1
ATOM 792 C CA . SER A 1 104 ? 6.764 10.925 27.903 1.00 93.38 104 SER A CA 1
ATOM 793 C C . SER A 1 104 ? 7.615 12.194 27.698 1.00 93.38 104 SER A C 1
ATOM 795 O O . SER A 1 104 ? 7.026 13.270 27.776 1.00 93.38 104 SER A O 1
ATOM 797 N N . PRO A 1 105 ? 8.941 12.145 27.443 1.00 95.50 105 PRO A N 1
ATOM 798 C CA . PRO A 1 105 ? 9.706 13.374 27.217 1.00 95.50 105 PRO A CA 1
ATOM 799 C C . PRO A 1 105 ? 9.516 13.988 25.818 1.00 95.50 105 PRO A C 1
ATOM 801 O O . PRO A 1 105 ? 9.984 15.097 25.582 1.00 95.50 105 PRO A O 1
ATOM 804 N N . ILE A 1 106 ? 8.871 13.288 24.880 1.00 96.50 106 ILE A N 1
ATOM 805 C CA . ILE A 1 106 ? 8.660 13.741 23.502 1.00 96.50 106 ILE A CA 1
ATOM 806 C C . ILE A 1 106 ? 7.187 14.151 23.354 1.00 96.50 106 ILE A C 1
ATOM 808 O O . ILE A 1 106 ? 6.312 13.298 23.494 1.00 96.50 106 ILE A O 1
ATOM 812 N N . PRO A 1 107 ? 6.876 15.421 23.030 1.00 94.31 107 PRO A N 1
ATOM 813 C CA . PRO A 1 107 ? 5.501 15.907 22.895 1.00 94.31 107 PRO A CA 1
ATOM 814 C C . PRO A 1 107 ? 4.883 15.506 21.542 1.00 94.31 107 PRO A C 1
ATOM 816 O O . PRO A 1 107 ? 4.314 16.333 20.833 1.00 94.31 107 PRO A O 1
ATOM 819 N N . LEU A 1 108 ? 5.035 14.240 21.153 1.00 97.12 108 LEU A N 1
ATOM 820 C CA . LEU A 1 108 ? 4.495 13.666 19.927 1.00 97.12 108 LEU A CA 1
ATOM 821 C C . LEU A 1 108 ? 3.826 12.334 20.258 1.00 97.12 108 LEU A C 1
ATOM 823 O O . LEU A 1 108 ? 4.475 11.419 20.765 1.00 97.12 108 LEU A O 1
ATOM 827 N N . SER A 1 109 ? 2.540 12.223 19.934 1.00 96.19 109 SER A N 1
ATOM 828 C CA . SER A 1 109 ? 1.829 10.949 19.988 1.00 96.19 109 SER A CA 1
ATOM 829 C C . SER A 1 109 ? 2.311 10.048 18.858 1.00 96.19 109 SER A C 1
ATOM 831 O O . SER A 1 109 ? 2.272 10.432 17.688 1.00 96.19 109 SER A O 1
ATOM 833 N N . THR A 1 110 ? 2.744 8.841 19.198 1.00 97.38 110 THR A N 1
ATOM 834 C CA . THR A 1 110 ? 3.203 7.844 18.231 1.00 97.38 110 THR A CA 1
ATOM 835 C C . THR A 1 110 ? 2.465 6.537 18.452 1.00 97.38 110 THR A C 1
ATOM 837 O O . THR A 1 110 ? 2.231 6.120 19.580 1.00 97.38 110 THR A O 1
ATOM 840 N N . ALA A 1 111 ? 2.111 5.863 17.363 1.00 97.25 111 ALA A N 1
ATOM 841 C CA . ALA A 1 111 ? 1.477 4.556 17.413 1.00 97.25 111 ALA A CA 1
ATOM 842 C C . ALA A 1 111 ? 2.173 3.603 16.446 1.00 97.25 111 ALA A C 1
ATOM 844 O O . ALA A 1 111 ? 2.602 4.005 15.363 1.00 97.25 111 ALA A O 1
ATOM 845 N N . LYS A 1 112 ? 2.254 2.329 16.828 1.00 97.88 112 LYS A N 1
ATOM 846 C CA . LYS A 1 112 ? 2.611 1.242 15.918 1.00 97.88 112 LYS A CA 1
ATOM 847 C C . LYS A 1 112 ? 1.360 0.423 15.643 1.00 97.88 112 LYS A C 1
ATOM 849 O O . LYS A 1 112 ? 0.854 -0.244 16.541 1.00 97.88 112 LYS A O 1
ATOM 854 N N . VAL A 1 113 ? 0.880 0.485 14.406 1.00 97.88 113 VAL A N 1
ATOM 855 C CA . VAL 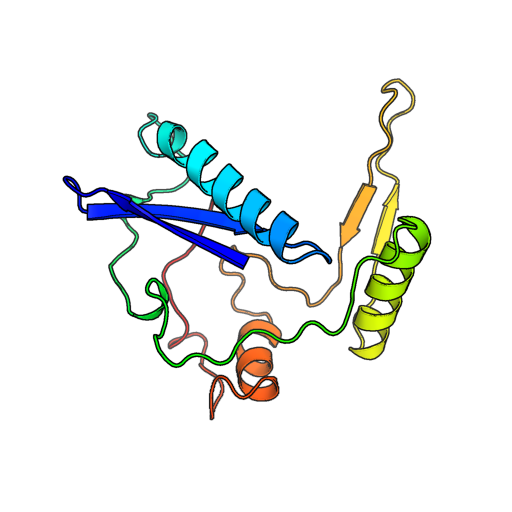A 1 113 ? -0.296 -0.263 13.949 1.00 97.88 113 VAL A CA 1
ATOM 856 C C . VAL A 1 113 ? 0.166 -1.444 13.114 1.00 97.88 113 VAL A C 1
ATOM 858 O O . VAL A 1 113 ? 1.044 -1.299 12.263 1.00 97.88 113 VAL A O 1
ATOM 861 N N . PHE A 1 114 ? -0.412 -2.611 13.356 1.00 96.81 114 PHE A N 1
ATOM 862 C CA . PHE A 1 114 ? -0.166 -3.797 12.554 1.00 96.81 114 PHE A CA 1
ATOM 863 C C . PHE A 1 114 ? -1.441 -4.627 12.433 1.00 96.81 114 PHE A C 1
ATOM 865 O O . PHE A 1 114 ? -2.262 -4.682 13.344 1.00 96.81 114 PHE A O 1
ATOM 872 N N . VAL A 1 115 ? -1.599 -5.255 11.274 1.00 98.06 115 VAL A N 1
ATOM 873 C CA . VAL A 1 115 ? -2.762 -6.071 10.921 1.00 98.06 115 VAL A CA 1
ATOM 874 C C . VAL A 1 115 ? -2.205 -7.393 10.398 1.00 98.06 115 VAL A C 1
ATOM 876 O O . VAL A 1 115 ? -1.721 -7.433 9.258 1.00 98.06 115 VAL A O 1
ATOM 879 N N . PRO A 1 116 ? -2.161 -8.452 11.226 1.00 96.50 116 PRO A N 1
ATOM 880 C CA . PRO A 1 116 ? -1.685 -9.757 10.792 1.00 96.50 116 PRO A CA 1
ATOM 881 C C . PRO A 1 116 ? -2.416 -10.210 9.524 1.00 96.50 116 PRO A C 1
ATOM 883 O O . PRO A 1 116 ? -3.638 -10.149 9.435 1.00 96.50 116 PRO A O 1
ATOM 886 N N . GLY A 1 117 ? -1.648 -10.625 8.517 1.00 94.12 117 GLY A N 1
ATOM 887 C CA . GLY A 1 117 ? -2.172 -11.000 7.206 1.00 94.12 117 GLY A CA 1
ATOM 888 C C . GLY A 1 117 ? -2.003 -9.927 6.130 1.00 94.12 117 GLY A C 1
ATOM 889 O O . GLY A 1 117 ? -1.870 -10.295 4.966 1.00 94.12 117 GLY A O 1
ATOM 890 N N . LEU A 1 118 ? -1.894 -8.630 6.444 1.00 96.06 118 LEU A N 1
ATOM 891 C CA . LEU A 1 118 ? -1.534 -7.648 5.409 1.00 96.06 118 LEU A CA 1
ATOM 892 C C . LEU A 1 118 ? -0.128 -7.910 4.843 1.00 96.06 118 LEU A C 1
ATOM 894 O O . LEU A 1 118 ? 0.751 -8.456 5.511 1.00 96.06 118 LEU A O 1
ATOM 898 N N . CYS A 1 119 ? 0.073 -7.540 3.580 1.00 94.94 119 CYS A N 1
ATOM 899 C CA . CYS A 1 119 ? 1.337 -7.750 2.882 1.00 94.94 119 CYS A CA 1
ATOM 900 C C . CYS A 1 119 ? 2.272 -6.553 3.082 1.00 94.94 119 CYS A C 1
ATOM 902 O O . CYS A 1 119 ? 1.843 -5.402 2.995 1.00 94.94 119 CYS A O 1
ATOM 904 N N . HIS A 1 120 ? 3.556 -6.835 3.303 1.00 92.56 120 HIS A N 1
ATOM 905 C CA . HIS A 1 120 ? 4.620 -5.842 3.185 1.00 92.56 120 HIS A CA 1
ATOM 906 C C . HIS A 1 120 ? 5.092 -5.753 1.725 1.00 92.56 120 HIS A C 1
ATOM 908 O O . HIS A 1 120 ? 4.898 -6.691 0.956 1.00 92.56 120 HIS A O 1
ATOM 914 N N . ILE A 1 121 ? 5.728 -4.642 1.348 1.00 89.31 121 ILE A N 1
ATOM 915 C CA . ILE A 1 121 ? 6.292 -4.455 -0.001 1.00 89.31 121 ILE A CA 1
ATOM 916 C C . ILE A 1 121 ? 7.559 -5.294 -0.240 1.00 89.31 121 ILE A C 1
ATOM 918 O O . ILE A 1 121 ? 7.880 -5.649 -1.369 1.00 89.31 121 ILE A O 1
ATOM 922 N N . TRP A 1 122 ? 8.255 -5.651 0.841 1.00 89.94 122 TRP A N 1
ATOM 923 C CA . TRP A 1 122 ? 9.392 -6.573 0.802 1.00 89.94 122 TRP A CA 1
ATOM 924 C C . TRP A 1 122 ? 8.906 -7.995 0.484 1.00 89.94 122 TRP A C 1
ATOM 926 O O . TRP A 1 122 ? 7.804 -8.352 0.908 1.00 89.94 122 TRP A O 1
ATOM 936 N N . PRO A 1 123 ? 9.714 -8.828 -0.198 1.00 87.25 123 PRO A N 1
ATOM 937 C CA . PRO A 1 123 ? 9.282 -10.112 -0.756 1.00 87.25 123 PRO A CA 1
ATOM 938 C C . PRO A 1 123 ? 9.098 -11.210 0.311 1.00 87.25 123 PRO A C 1
ATOM 940 O O . PRO A 1 123 ? 9.814 -12.205 0.359 1.00 87.25 123 PRO A O 1
ATOM 943 N N . GLN A 1 124 ? 8.101 -11.048 1.179 1.00 90.94 124 GLN A N 1
ATOM 944 C CA . GLN A 1 124 ? 7.650 -12.051 2.145 1.00 90.94 124 GLN A CA 1
ATOM 945 C C . GLN A 1 124 ? 6.633 -12.983 1.469 1.00 90.94 124 GLN A C 1
ATOM 947 O O . GLN A 1 124 ? 5.430 -12.923 1.732 1.00 90.94 124 GLN A O 1
ATOM 952 N N . LEU A 1 125 ? 7.127 -13.832 0.563 1.00 93.50 125 LEU A N 1
ATOM 953 C CA . LEU A 1 125 ? 6.316 -14.606 -0.389 1.00 93.50 125 LEU A CA 1
ATOM 954 C C . LEU A 1 125 ? 5.425 -15.694 0.238 1.00 93.50 125 LEU A C 1
ATOM 956 O O . LEU A 1 125 ? 4.632 -16.307 -0.468 1.00 93.50 125 LEU A O 1
ATOM 960 N N . GLY A 1 126 ? 5.514 -15.927 1.550 1.00 93.81 126 GLY A N 1
ATOM 961 C CA . GLY A 1 126 ? 4.687 -16.909 2.258 1.00 93.81 126 GLY A CA 1
ATOM 962 C C . GLY A 1 126 ? 3.262 -16.444 2.580 1.00 93.81 126 GLY A C 1
ATOM 963 O O . GLY A 1 126 ? 2.461 -17.244 3.051 1.00 93.81 126 GLY A O 1
ATOM 964 N N . ASN A 1 127 ? 2.926 -15.166 2.370 1.00 95.19 127 ASN A N 1
ATOM 965 C CA . ASN A 1 127 ? 1.609 -14.640 2.729 1.00 95.19 127 ASN A CA 1
ATOM 966 C C . ASN A 1 127 ? 0.537 -15.019 1.677 1.00 95.19 127 ASN A 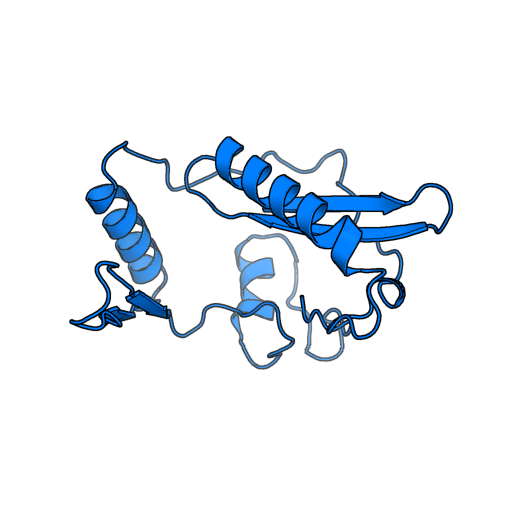C 1
ATOM 968 O O . ASN A 1 127 ? 0.627 -14.543 0.541 1.00 95.19 127 ASN A O 1
ATOM 972 N N . PRO A 1 128 ? -0.523 -15.780 2.034 1.00 95.00 128 PRO A N 1
ATOM 973 C CA . PRO A 1 128 ? -1.556 -16.214 1.086 1.00 95.00 128 PRO A CA 1
ATOM 974 C C . PRO A 1 128 ? -2.257 -15.068 0.353 1.00 95.00 128 PRO A C 1
ATOM 976 O O . PRO A 1 128 ? -2.663 -15.219 -0.801 1.00 95.00 128 PRO A O 1
ATOM 979 N N . ARG A 1 129 ? -2.358 -13.884 0.975 1.00 96.06 129 ARG A N 1
ATOM 980 C CA . ARG A 1 129 ? -2.999 -12.718 0.354 1.00 96.06 129 ARG A CA 1
ATOM 981 C C . ARG A 1 129 ? -2.282 -12.234 -0.903 1.00 96.06 129 ARG A C 1
ATOM 983 O O . ARG A 1 129 ? -2.960 -11.649 -1.746 1.00 96.06 129 ARG A O 1
ATOM 990 N N . LEU A 1 130 ? -0.987 -12.515 -1.067 1.00 95.81 130 LEU A N 1
ATOM 991 C CA . LEU A 1 130 ? -0.254 -12.227 -2.307 1.00 95.81 130 LEU A CA 1
ATOM 992 C C . LEU A 1 130 ? -0.833 -12.985 -3.511 1.00 95.81 130 LEU A C 1
ATOM 994 O O . LEU A 1 130 ? -0.794 -12.480 -4.629 1.00 95.81 130 LEU A O 1
ATOM 998 N N . TYR A 1 131 ? -1.399 -14.171 -3.278 1.00 96.94 131 TYR A N 1
ATOM 999 C CA . TYR A 1 131 ? -1.868 -15.077 -4.326 1.00 96.94 131 TYR A CA 1
ATOM 1000 C C . TYR A 1 131 ? -3.393 -15.088 -4.453 1.00 96.94 131 TYR A C 1
ATOM 1002 O O . TYR A 1 131 ? -3.926 -15.094 -5.560 1.00 96.94 131 TYR A O 1
ATOM 1010 N N . GLU A 1 132 ? -4.108 -15.063 -3.327 1.00 96.75 132 GLU A N 1
ATOM 1011 C CA . GLU A 1 132 ? -5.569 -15.168 -3.308 1.00 96.75 132 GLU A CA 1
ATOM 1012 C C . GLU A 1 132 ? -6.276 -13.847 -3.609 1.00 96.75 132 GLU A C 1
ATOM 1014 O O . GLU A 1 132 ? -7.343 -13.845 -4.221 1.00 96.75 132 GLU A O 1
ATOM 1019 N N . THR A 1 133 ? -5.714 -12.715 -3.167 1.00 95.81 133 THR A N 1
ATOM 1020 C CA . THR A 1 133 ? -6.376 -11.407 -3.307 1.00 95.81 133 THR A CA 1
ATOM 1021 C C . THR A 1 133 ? -6.587 -11.026 -4.776 1.00 95.81 133 THR A C 1
ATOM 1023 O O . THR A 1 133 ? -7.709 -10.648 -5.106 1.00 95.81 133 THR A O 1
ATOM 1026 N N . PRO A 1 134 ? -5.597 -11.171 -5.685 1.00 95.75 134 PRO A N 1
ATOM 1027 C CA . PRO A 1 134 ? -5.812 -10.881 -7.104 1.00 95.75 134 PRO A CA 1
ATOM 1028 C C . PRO A 1 134 ? -6.935 -11.718 -7.734 1.00 95.75 134 PRO A C 1
ATOM 1030 O O . PRO A 1 134 ? -7.682 -11.200 -8.556 1.00 95.75 134 PRO A O 1
ATOM 1033 N N . VAL A 1 135 ? -7.105 -12.979 -7.316 1.00 97.50 135 VAL A N 1
ATOM 1034 C CA . VAL A 1 135 ? -8.195 -13.847 -7.800 1.00 97.50 135 VAL A CA 1
ATOM 1035 C C . VAL A 1 135 ? -9.544 -13.400 -7.239 1.00 97.50 135 VAL A C 1
ATOM 1037 O O . VAL A 1 135 ? -10.499 -13.232 -7.990 1.00 97.50 135 VAL A O 1
ATOM 1040 N N . LYS A 1 136 ? -9.624 -13.132 -5.927 1.00 95.19 136 LYS A N 1
ATOM 1041 C CA . LYS A 1 136 ? -10.843 -12.630 -5.262 1.00 95.19 136 LYS A CA 1
ATOM 1042 C C . LYS A 1 136 ? -11.324 -11.294 -5.847 1.00 95.19 136 LYS A C 1
ATOM 1044 O O . LYS A 1 136 ? -12.522 -11.038 -5.863 1.00 95.19 136 LYS A O 1
ATOM 1049 N N . LEU A 1 137 ? -10.400 -10.459 -6.327 1.00 92.19 137 LEU A N 1
ATOM 1050 C CA . LEU A 1 137 ? -10.692 -9.183 -6.992 1.00 92.19 137 LEU A CA 1
ATOM 1051 C C . LEU A 1 137 ? -10.951 -9.312 -8.503 1.00 92.19 137 LEU A C 1
ATOM 1053 O O . LEU A 1 137 ? -11.255 -8.308 -9.144 1.00 92.19 137 LEU A O 1
ATOM 1057 N N . GLY A 1 138 ? -10.822 -10.512 -9.079 1.00 93.25 138 GLY A N 1
ATOM 1058 C CA . GLY A 1 138 ? -11.006 -10.751 -10.512 1.00 93.25 138 GLY A CA 1
ATOM 1059 C C . GLY A 1 138 ? -9.890 -10.190 -11.400 1.00 93.25 138 GLY A C 1
ATOM 1060 O O . GLY A 1 138 ? -10.102 -10.006 -12.592 1.00 93.25 138 GLY A O 1
ATOM 1061 N N . TRP A 1 139 ? -8.712 -9.892 -10.843 1.00 91.88 139 TRP A N 1
ATOM 1062 C CA . TRP A 1 139 ? -7.543 -9.450 -11.617 1.00 91.88 139 TRP A CA 1
ATOM 1063 C C . TRP A 1 139 ? -6.847 -10.612 -12.327 1.00 91.88 139 TRP A C 1
ATOM 1065 O O . TRP A 1 139 ? -6.218 -10.411 -13.361 1.00 91.88 139 TRP A O 1
ATOM 1075 N N . LEU A 1 140 ? -6.932 -11.816 -11.757 1.00 94.94 140 LEU A N 1
ATOM 1076 C CA . LEU A 1 140 ? -6.376 -13.044 -12.316 1.00 94.94 140 LEU A CA 1
ATOM 1077 C C . LEU A 1 140 ? -7.410 -14.166 -12.244 1.00 94.94 140 LEU A C 1
ATOM 1079 O O . LEU A 1 140 ? -8.040 -14.357 -11.206 1.00 94.94 140 LEU A O 1
ATOM 1083 N N . ASP A 1 141 ? -7.497 -14.981 -13.294 1.00 97.06 141 ASP A N 1
ATOM 1084 C CA . ASP A 1 141 ? -8.347 -16.181 -13.295 1.00 97.06 141 ASP A CA 1
ATOM 1085 C C . ASP A 1 141 ? -7.833 -17.263 -12.333 1.00 97.06 141 ASP A C 1
ATOM 1087 O O . ASP A 1 141 ? -8.595 -18.087 -11.824 1.00 97.06 141 ASP A O 1
ATOM 1091 N N . LYS A 1 142 ? -6.512 -17.302 -12.111 1.00 97.62 142 LYS A N 1
ATOM 1092 C CA . LYS A 1 142 ? -5.830 -18.281 -11.258 1.00 97.62 142 LYS A CA 1
ATOM 1093 C C . LYS A 1 142 ? -4.703 -17.623 -10.477 1.00 97.62 142 LYS A C 1
ATOM 1095 O O . LYS A 1 142 ? -4.011 -16.743 -10.985 1.00 97.62 142 LYS A O 1
ATOM 1100 N N . ALA A 1 143 ? -4.503 -18.099 -9.253 1.00 97.88 143 ALA A N 1
ATOM 1101 C CA . ALA A 1 143 ? -3.416 -17.653 -8.399 1.00 97.88 143 ALA A CA 1
ATOM 1102 C C . ALA A 1 143 ? -2.056 -17.961 -9.042 1.00 97.88 143 ALA A C 1
ATOM 1104 O O . ALA A 1 143 ? -1.847 -19.040 -9.605 1.00 97.88 143 ALA A O 1
ATOM 1105 N N . LEU A 1 144 ? -1.122 -17.017 -8.924 1.00 97.38 144 LEU A N 1
ATOM 1106 C CA . LEU A 1 144 ? 0.286 -17.282 -9.203 1.00 97.38 144 LEU A CA 1
ATOM 1107 C C . LEU A 1 144 ? 0.857 -18.240 -8.147 1.00 97.38 144 LEU A C 1
ATOM 1109 O O . LEU A 1 144 ? 0.275 -18.457 -7.087 1.00 97.38 144 LEU A O 1
ATOM 1113 N N . THR A 1 145 ? 2.023 -18.799 -8.442 1.00 96.50 145 THR A N 1
ATOM 1114 C CA . THR A 1 145 ? 2.833 -19.568 -7.495 1.00 96.50 145 THR A CA 1
ATOM 1115 C C . THR A 1 145 ? 4.019 -18.729 -7.034 1.00 96.50 145 THR A C 1
ATOM 1117 O O . THR A 1 145 ? 4.382 -17.752 -7.691 1.00 96.50 145 THR A O 1
ATOM 1120 N N . GLU A 1 146 ? 4.695 -19.154 -5.968 1.00 95.31 146 GLU A N 1
ATOM 1121 C CA . GLU A 1 146 ? 5.947 -18.530 -5.517 1.00 95.31 146 GLU A CA 1
ATOM 1122 C C . GLU A 1 146 ? 7.011 -18.457 -6.627 1.00 95.31 146 GLU A C 1
ATOM 1124 O O . GLU A 1 146 ? 7.805 -17.527 -6.655 1.00 95.31 146 GLU A O 1
ATOM 1129 N N . LYS A 1 147 ? 6.991 -19.383 -7.599 1.00 94.81 147 LYS A N 1
ATOM 1130 C CA . LYS A 1 147 ? 7.916 -19.388 -8.746 1.00 94.81 147 LYS A CA 1
ATOM 1131 C C . LYS A 1 147 ? 7.516 -18.443 -9.879 1.00 94.81 147 LYS A C 1
ATOM 1133 O O . LYS A 1 147 ? 8.345 -18.144 -10.731 1.00 94.81 147 LYS A O 1
ATOM 1138 N N . THR A 1 148 ? 6.246 -18.045 -9.949 1.00 95.25 148 THR A N 1
ATOM 1139 C CA . THR A 1 148 ? 5.699 -17.267 -11.075 1.00 95.25 148 THR A CA 1
ATOM 1140 C C . THR A 1 148 ? 5.279 -15.855 -10.683 1.00 95.25 148 THR A C 1
ATOM 1142 O O . THR A 1 148 ? 5.007 -15.047 -11.566 1.00 95.25 148 THR A O 1
ATOM 1145 N N . ILE A 1 149 ? 5.193 -15.546 -9.386 1.00 94.19 149 ILE A N 1
ATOM 1146 C CA . ILE A 1 149 ? 5.080 -14.165 -8.907 1.00 94.19 149 ILE A CA 1
ATOM 1147 C C . ILE A 1 149 ? 6.339 -13.378 -9.291 1.00 94.19 149 ILE A C 1
ATOM 1149 O O . ILE A 1 149 ? 7.396 -13.970 -9.520 1.00 94.19 149 ILE A O 1
ATOM 1153 N N . ASN A 1 150 ? 6.234 -12.052 -9.388 1.00 91.38 150 ASN A N 1
ATOM 1154 C CA . ASN A 1 150 ? 7.388 -11.213 -9.695 1.00 91.38 150 ASN A CA 1
ATOM 1155 C C . ASN A 1 150 ? 8.517 -11.465 -8.678 1.00 91.38 150 ASN A C 1
ATOM 1157 O O . ASN A 1 150 ? 8.334 -11.254 -7.481 1.00 91.38 150 ASN A O 1
ATOM 1161 N N . GLN A 1 151 ? 9.668 -11.923 -9.173 1.00 89.94 151 GLN A N 1
ATOM 1162 C CA . GLN A 1 151 ? 10.844 -12.238 -8.357 1.00 89.94 151 GLN A CA 1
ATOM 1163 C C . GLN A 1 151 ? 11.696 -10.999 -8.055 1.00 89.94 151 GLN A C 1
ATOM 1165 O O . GLN A 1 151 ? 12.606 -11.061 -7.230 1.00 89.94 151 GLN A O 1
ATOM 1170 N N . GLN A 1 152 ? 11.417 -9.872 -8.717 1.00 88.19 152 GLN A N 1
ATOM 1171 C CA . GLN A 1 152 ? 12.089 -8.611 -8.447 1.00 88.19 152 GLN A CA 1
ATOM 1172 C C . GLN A 1 152 ? 11.673 -8.097 -7.066 1.00 88.19 152 GLN A C 1
ATOM 1174 O O . GLN A 1 152 ? 10.566 -7.591 -6.879 1.00 88.19 152 GLN A O 1
ATOM 1179 N N . GLY A 1 153 ? 12.579 -8.223 -6.096 1.00 86.94 153 GLY A N 1
ATOM 1180 C CA . GLY A 1 153 ? 12.400 -7.654 -4.767 1.00 86.94 153 GLY A CA 1
ATOM 1181 C C . GLY A 1 153 ? 12.371 -6.129 -4.816 1.00 86.94 153 GLY A C 1
ATOM 1182 O O . GLY A 1 153 ? 13.074 -5.509 -5.620 1.00 86.94 153 GLY A O 1
ATOM 1183 N N . LEU A 1 154 ? 11.571 -5.538 -3.930 1.00 86.44 154 LEU A N 1
ATOM 1184 C CA . LEU A 1 154 ? 11.459 -4.098 -3.775 1.00 86.44 154 LEU A CA 1
ATOM 1185 C C . LEU A 1 154 ? 11.767 -3.691 -2.333 1.00 86.44 154 LEU A C 1
ATOM 1187 O O . LEU A 1 154 ? 11.059 -4.097 -1.412 1.00 86.44 154 LEU A O 1
ATOM 1191 N N . TYR A 1 155 ? 12.824 -2.896 -2.154 1.00 83.38 155 TYR A N 1
ATOM 1192 C CA . TYR A 1 155 ? 13.377 -2.515 -0.847 1.00 83.38 155 TYR A CA 1
ATOM 1193 C C . TYR A 1 155 ? 13.522 -0.991 -0.696 1.00 83.38 155 TYR A C 1
ATOM 1195 O O . TYR A 1 155 ? 14.535 -0.517 -0.189 1.00 83.38 155 TYR A O 1
ATOM 1203 N N . ILE A 1 156 ? 12.529 -0.241 -1.190 1.00 72.19 156 ILE A N 1
ATOM 1204 C CA . ILE A 1 156 ? 12.427 1.220 -1.007 1.00 72.19 156 ILE A CA 1
ATOM 1205 C C . ILE A 1 156 ? 12.222 1.562 0.469 1.00 72.19 156 ILE A C 1
ATOM 1207 O O . ILE A 1 156 ? 11.503 0.790 1.153 1.00 72.19 156 ILE A O 1
#